Protein AF-A0ABD5DT42-F1 (afdb_monomer)

Mean predicted aligned error: 5.59 Å

InterPro domains:
  IPR009492 TniQ [PF06527] (7-89)

Organism: Acinetobacter baumannii (NCBI:txid470)

Solvent-accessible surface area (backbone atoms only — not comparable to full-atom values): 9207 Å² total; per-residue (Å²): 107,68,73,55,54,78,75,43,97,63,53,72,67,61,54,48,63,73,36,66,65,59,57,44,50,76,76,42,69,91,66,59,89,90,52,90,50,86,64,44,44,61,68,41,72,54,89,98,40,54,72,42,48,46,51,44,45,45,67,58,53,65,42,80,93,48,83,60,73,81,62,66,65,49,33,30,62,56,50,53,50,34,86,88,76,72,27,22,46,43,40,47,40,89,87,80,63,48,45,56,54,64,91,58,21,71,93,86,70,80,34,77,39,41,40,84,84,81,61,52,56,47,68,72,57,68,70,31,69,63,62,58,64,69,55,50,54,48,28,55,52,53,52,51,55,56,55,56,71,76,102

Sequence (151 aa):
FDALLSHSMESKQKIQQSMLSSVVSQIQPNYDSNQNIPWVLSLGTRNRSNTSGRQVCVECLKSHENPPYLRLMWRIGWHCSCVEHQLSLIDHCPECGVTIQPFKADMEHGCLAICTTCGFDLRRCEESKNINLNALNFQNKAEQVLKQKIG

Foldseek 3Di:
DVVCVVPDPDDPVVVVCQDLCVQLCLVDPPDDPVDDRPQFKDFCDDPLATQTQFWDDLVLQVDPVDNRDGHSCSRGNLCQADPVPRWGIDQADPPPRGGQDQVLCPDPNVGSQARNPPRDGVNPDPNRRDDDVVSVVVSVVVVVVSVVSVD

Secondary structure (DSSP, 8-state):
-HHHHHT-SS-HHHHHHTSTHHHHHHHSTT--TTSPPTTB----EETTEESSS--B-TTGGG-SSS-----GGGGBTT--B-TTT--B-B-B-TTT-PBP-GGG-TTTT--TTB-TTT--BGGG-SGGG---HHHHHHHHHHHHHHHHTT-

pLDDT: mean 87.29, std 10.11, range [42.25, 96.88]

Structure (mmCIF, N/CA/C/O backbone):
data_AF-A0ABD5DT42-F1
#
_entry.id   AF-A0ABD5DT42-F1
#
loop_
_atom_site.group_PDB
_atom_site.id
_atom_site.type_symbol
_atom_site.label_atom_id
_atom_site.label_alt_id
_atom_site.label_comp_id
_atom_site.label_asym_id
_atom_site.label_entity_id
_atom_site.label_seq_id
_atom_site.pdbx_PDB_ins_code
_atom_site.Cartn_x
_atom_site.Cartn_y
_atom_site.Cartn_z
_atom_site.occupancy
_atom_site.B_iso_or_equiv
_atom_site.auth_seq_id
_atom_site.auth_comp_id
_atom_site.auth_asym_id
_atom_site.auth_atom_id
_atom_site.pdbx_PDB_model_num
ATOM 1 N N . PHE A 1 1 ? 7.507 8.280 18.407 1.00 67.12 1 PHE A N 1
ATOM 2 C CA . PHE A 1 1 ? 6.333 9.170 18.313 1.00 67.12 1 PHE A CA 1
ATOM 3 C C . PHE A 1 1 ? 6.707 10.576 18.763 1.00 67.12 1 PHE A C 1
ATOM 5 O O . PHE A 1 1 ? 6.520 11.500 17.986 1.00 67.12 1 PHE A O 1
ATOM 12 N N . ASP A 1 2 ? 7.353 10.730 19.920 1.00 72.88 2 ASP A N 1
ATOM 13 C CA . ASP A 1 2 ? 7.765 12.047 20.438 1.00 72.88 2 ASP A CA 1
ATOM 14 C C . ASP A 1 2 ? 8.729 12.801 19.513 1.00 72.88 2 ASP A C 1
ATOM 16 O O . ASP A 1 2 ? 8.527 13.983 19.265 1.00 72.88 2 ASP A O 1
ATOM 20 N N . ALA A 1 3 ? 9.683 12.101 18.889 1.00 78.62 3 ALA A N 1
ATOM 21 C CA . ALA A 1 3 ? 10.563 12.695 17.876 1.00 78.62 3 ALA A CA 1
ATOM 22 C C . ALA A 1 3 ? 9.817 13.178 16.613 1.00 78.62 3 ALA A C 1
ATOM 24 O O . ALA A 1 3 ? 10.228 14.133 15.970 1.00 78.62 3 ALA A O 1
ATOM 25 N N . LEU A 1 4 ? 8.707 12.531 16.235 1.00 77.88 4 LEU A N 1
ATOM 26 C CA . LEU A 1 4 ? 7.895 12.990 15.102 1.00 77.88 4 LEU A CA 1
ATOM 27 C C . LEU A 1 4 ? 7.112 14.251 15.489 1.00 77.88 4 LEU A C 1
ATOM 29 O O . LEU A 1 4 ? 7.023 15.183 14.699 1.00 77.88 4 LEU A O 1
ATOM 33 N N . LEU A 1 5 ? 6.577 14.288 16.714 1.00 81.62 5 LEU A N 1
ATOM 34 C CA . LEU A 1 5 ? 5.862 15.447 17.249 1.00 81.62 5 LEU A CA 1
ATOM 35 C C . LEU A 1 5 ? 6.770 16.666 17.422 1.00 81.62 5 LEU A C 1
ATOM 37 O O . LEU A 1 5 ? 6.343 17.774 17.129 1.00 81.62 5 LEU A O 1
ATOM 41 N N . SER A 1 6 ? 8.016 16.475 17.863 1.00 83.12 6 SER A N 1
ATOM 42 C CA . SER A 1 6 ? 8.965 17.576 18.073 1.00 83.12 6 SER A CA 1
ATOM 43 C C . SER A 1 6 ? 9.424 18.248 16.778 1.00 83.12 6 SER A C 1
ATOM 45 O O . SER A 1 6 ? 9.954 19.354 16.822 1.00 83.12 6 SER A O 1
ATOM 47 N N . HIS A 1 7 ? 9.239 17.586 15.633 1.00 84.38 7 HIS A N 1
ATOM 48 C CA . HIS A 1 7 ? 9.689 18.056 14.322 1.00 84.38 7 HIS A CA 1
ATOM 49 C C . HIS A 1 7 ? 8.545 18.222 13.309 1.00 84.38 7 HIS A C 1
ATOM 51 O O . HIS A 1 7 ? 8.802 18.434 12.125 1.00 84.38 7 HIS A O 1
ATOM 57 N N . SER A 1 8 ? 7.287 18.140 13.750 1.00 83.62 8 SER A N 1
ATOM 58 C CA . SER A 1 8 ? 6.110 18.343 12.904 1.00 83.62 8 SER A CA 1
ATOM 59 C C . SER A 1 8 ? 5.366 19.616 13.300 1.00 83.62 8 SER A C 1
ATOM 61 O O . SER A 1 8 ? 5.243 19.930 14.478 1.00 83.62 8 SER A O 1
ATOM 63 N N . MET A 1 9 ? 4.827 20.332 12.310 1.00 88.88 9 MET A N 1
ATOM 64 C CA . MET A 1 9 ? 3.895 21.446 12.539 1.00 88.88 9 MET A CA 1
ATOM 65 C C . MET A 1 9 ? 2.450 20.967 12.774 1.00 88.88 9 MET A C 1
ATOM 67 O O . MET A 1 9 ? 1.553 21.784 12.968 1.00 88.88 9 MET A O 1
ATOM 71 N N . GLU A 1 10 ? 2.202 19.656 12.714 1.00 88.19 10 GLU A N 1
ATOM 72 C CA . GLU A 1 10 ? 0.870 19.073 12.854 1.00 88.19 10 GLU A CA 1
ATOM 73 C C . GLU A 1 10 ? 0.532 18.741 14.309 1.00 88.19 10 GLU A C 1
ATOM 75 O O . GLU A 1 10 ? 1.394 18.419 15.128 1.00 88.19 10 GLU A O 1
ATOM 80 N N . SER A 1 11 ? -0.762 18.768 14.638 1.00 89.25 11 SER A N 1
ATOM 81 C CA . SER A 1 11 ? -1.211 18.403 15.980 1.00 89.25 11 SER A CA 1
ATOM 82 C C . SER A 1 11 ? -1.015 16.909 16.247 1.00 89.25 11 SER A C 1
ATOM 84 O O . SER A 1 11 ? -1.134 16.063 15.354 1.00 89.25 11 SER A O 1
ATOM 86 N N . LYS A 1 12 ? -0.804 16.560 17.522 1.00 89.31 12 LYS A N 1
ATOM 87 C CA . LYS A 1 12 ? -0.730 15.164 17.977 1.00 89.31 12 LYS A CA 1
ATOM 88 C C . LYS A 1 12 ? -1.914 14.331 17.481 1.00 89.31 12 LYS A C 1
ATOM 90 O O . LYS A 1 12 ? -1.720 13.215 17.008 1.00 89.31 12 LYS A O 1
ATOM 95 N N . GLN A 1 13 ? -3.119 14.894 17.549 1.00 89.12 13 GLN A N 1
ATOM 96 C CA . GLN A 1 13 ? -4.345 14.235 17.108 1.00 89.12 13 GLN A CA 1
ATOM 97 C C . GLN A 1 13 ? -4.334 13.955 15.601 1.00 89.12 13 GLN A C 1
ATOM 99 O O . GLN A 1 13 ? -4.647 12.841 15.189 1.00 89.12 13 GLN A O 1
ATOM 104 N N . LYS A 1 14 ? -3.927 14.930 14.779 1.00 88.69 14 LYS A N 1
ATOM 105 C CA . LYS A 1 14 ? -3.894 14.776 13.319 1.00 88.69 14 LYS A CA 1
ATOM 106 C C . LYS A 1 14 ? -2.842 13.760 12.873 1.00 88.69 14 LYS A C 1
ATOM 108 O O . LYS A 1 14 ? -3.105 12.955 11.983 1.00 88.69 14 LYS A O 1
ATOM 113 N N . ILE A 1 15 ? -1.694 13.721 13.549 1.00 88.12 15 ILE A N 1
ATOM 114 C CA . ILE A 1 15 ? -0.677 12.683 13.336 1.00 88.12 15 ILE A CA 1
ATOM 115 C C . ILE A 1 15 ? -1.221 11.307 13.724 1.00 88.12 15 ILE A C 1
ATOM 117 O O . ILE A 1 15 ? -1.079 10.359 12.967 1.00 88.12 15 ILE A O 1
ATOM 121 N N . GLN A 1 16 ? -1.880 11.173 14.876 1.00 88.25 16 GLN A N 1
ATOM 122 C CA . GLN A 1 16 ? -2.463 9.889 15.280 1.00 88.25 16 GLN A CA 1
ATOM 123 C C . GLN A 1 16 ? -3.521 9.403 14.286 1.00 88.25 16 GLN A C 1
ATOM 125 O O . GLN A 1 16 ? -3.552 8.218 13.970 1.00 88.25 16 GLN A O 1
ATOM 130 N N . GLN A 1 17 ? -4.343 10.307 13.752 1.00 88.44 17 GLN A N 1
ATOM 131 C CA . GLN A 1 17 ? -5.344 9.987 12.733 1.00 88.44 17 GLN A CA 1
ATOM 132 C C . GLN A 1 17 ? -4.716 9.500 11.419 1.00 88.44 17 GLN A C 1
ATOM 134 O O . GLN A 1 17 ? -5.311 8.655 10.752 1.00 88.44 17 GLN A O 1
ATOM 139 N N . SER A 1 18 ? -3.506 9.958 11.079 1.00 87.38 18 SER A N 1
ATOM 140 C CA . SER A 1 18 ? -2.764 9.507 9.896 1.00 87.38 18 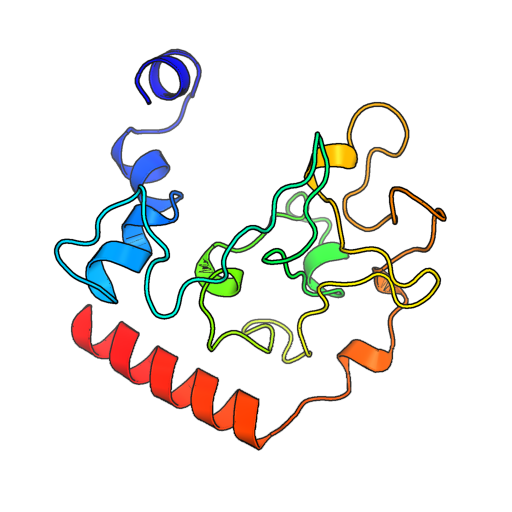SER A CA 1
ATOM 141 C C . SER A 1 18 ? -1.928 8.236 10.118 1.00 87.38 18 SER A C 1
ATOM 143 O O . SER A 1 18 ? -1.254 7.777 9.194 1.00 87.38 18 SER A O 1
ATOM 145 N N . MET A 1 19 ? -1.976 7.627 11.306 1.00 89.25 19 MET A N 1
ATOM 146 C CA . MET A 1 19 ? -1.317 6.350 11.587 1.00 89.25 19 MET A CA 1
ATOM 147 C C . MET A 1 19 ? -2.251 5.171 11.328 1.00 89.25 19 MET A C 1
ATOM 149 O O . MET A 1 19 ? -3.447 5.239 11.574 1.00 89.25 19 MET A O 1
ATOM 153 N N . LEU A 1 20 ? -1.688 4.027 10.933 1.00 89.31 20 LEU A N 1
ATOM 154 C CA . LEU A 1 20 ? -2.458 2.796 10.726 1.00 89.31 20 LEU A CA 1
ATOM 155 C C . LEU A 1 20 ? -3.233 2.353 11.985 1.00 89.31 20 LEU A C 1
ATOM 157 O O . LEU A 1 20 ? -4.326 1.802 11.877 1.00 89.31 20 LEU A O 1
ATOM 161 N N . SER A 1 21 ? -2.705 2.640 13.178 1.00 88.75 21 SER A N 1
ATOM 162 C CA . SER A 1 21 ? -3.355 2.334 14.458 1.00 88.75 21 SER A CA 1
ATOM 163 C C . SER A 1 21 ? -4.736 2.987 14.624 1.00 88.75 21 SER A C 1
ATOM 165 O O . SER A 1 21 ? -5.582 2.423 15.323 1.00 88.75 21 SER A O 1
ATOM 167 N N . SER A 1 22 ? -4.996 4.127 13.966 1.00 89.38 22 SER A N 1
ATOM 168 C CA . SER A 1 22 ? -6.295 4.817 14.029 1.00 89.38 22 SER A CA 1
ATOM 169 C C . SER A 1 22 ? -7.433 3.994 13.424 1.00 89.38 22 SER A C 1
ATOM 171 O O . SER A 1 22 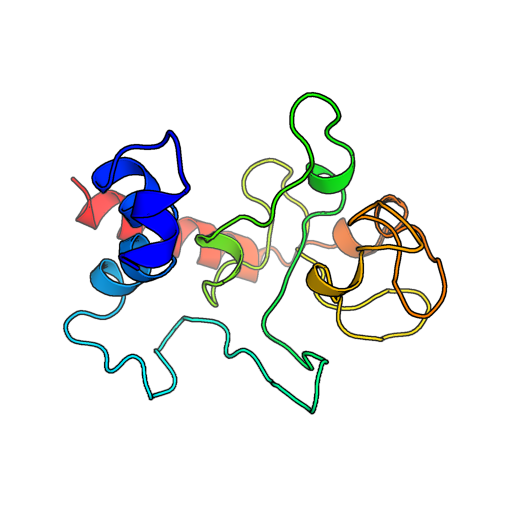? -8.564 4.057 13.903 1.00 89.38 22 SER A O 1
ATOM 173 N N . VAL A 1 23 ? -7.123 3.186 12.409 1.00 89.50 23 VAL A N 1
ATOM 174 C CA . VAL A 1 23 ? -8.082 2.311 11.725 1.00 89.50 23 VAL A CA 1
ATOM 175 C C . VAL A 1 23 ? -8.076 0.919 12.349 1.00 89.50 23 VAL A C 1
ATOM 177 O O . VAL A 1 23 ? -9.127 0.344 12.614 1.00 89.50 23 VAL A O 1
ATOM 180 N N . VAL A 1 24 ? -6.891 0.370 12.629 1.00 91.50 24 VAL A N 1
ATOM 181 C CA . VAL A 1 24 ? -6.750 -1.022 13.083 1.00 91.50 24 VAL A CA 1
ATOM 182 C C . VAL A 1 24 ? -7.456 -1.288 14.407 1.00 91.50 24 VAL A C 1
ATOM 184 O O . VAL A 1 24 ? -8.079 -2.335 14.555 1.00 91.50 24 VAL A O 1
ATOM 187 N N . SER A 1 25 ? -7.414 -0.339 15.342 1.00 88.88 25 SER A N 1
ATOM 188 C CA . SER A 1 25 ? -8.101 -0.460 16.637 1.00 88.88 25 SER A CA 1
ATOM 189 C C . SER A 1 25 ? -9.616 -0.680 16.515 1.00 88.88 25 SER A C 1
ATOM 191 O O . SER A 1 25 ? -10.216 -1.275 17.406 1.00 88.88 25 SER A O 1
ATOM 193 N N . GLN A 1 26 ? -10.227 -0.258 15.404 1.00 87.06 26 GLN A N 1
ATOM 194 C CA . GLN A 1 26 ? -11.655 -0.442 15.123 1.00 87.06 26 GLN A CA 1
ATOM 195 C C . GLN A 1 26 ? -11.963 -1.819 14.518 1.00 87.06 26 GLN A C 1
ATOM 197 O O . GLN A 1 26 ? -13.064 -2.348 14.674 1.00 87.06 26 GLN A O 1
ATOM 202 N N . ILE A 1 27 ? -10.987 -2.397 13.813 1.00 89.19 27 ILE A N 1
ATOM 203 C CA . ILE A 1 27 ? -11.102 -3.697 13.145 1.00 89.19 27 ILE A CA 1
ATOM 204 C C . ILE A 1 27 ? -10.794 -4.821 14.131 1.00 89.19 27 ILE A C 1
ATOM 206 O O . ILE A 1 27 ? -11.559 -5.778 14.232 1.00 89.19 27 ILE A O 1
ATOM 210 N N . GLN A 1 28 ? -9.685 -4.685 14.858 1.00 89.75 28 GLN A N 1
ATOM 211 C CA . GLN A 1 28 ? -9.232 -5.631 15.865 1.00 89.75 28 GLN A CA 1
ATOM 212 C C . GLN A 1 28 ? -8.907 -4.880 17.161 1.00 89.75 28 GLN A C 1
ATOM 214 O O . GLN A 1 28 ? -7.793 -4.371 17.324 1.00 89.75 28 GLN A O 1
ATOM 219 N N . PRO A 1 29 ? -9.865 -4.805 18.099 1.00 87.31 29 PRO A N 1
ATOM 220 C CA . PRO A 1 29 ? -9.607 -4.270 19.428 1.00 87.31 29 PRO A CA 1
ATOM 221 C C . PRO A 1 29 ? -8.504 -5.067 20.139 1.00 87.31 29 PRO A C 1
ATOM 223 O O . PRO A 1 29 ? -8.411 -6.283 19.980 1.00 87.31 29 PRO A O 1
ATOM 226 N N . ASN A 1 30 ? -7.688 -4.389 20.951 1.00 89.06 30 ASN A N 1
ATOM 227 C CA . ASN A 1 30 ? -6.622 -5.000 21.763 1.00 89.06 30 ASN A CA 1
ATOM 228 C C . ASN A 1 30 ? -5.591 -5.825 20.962 1.00 89.06 30 ASN A C 1
ATOM 230 O O . ASN A 1 30 ? -5.076 -6.827 21.457 1.00 89.06 30 ASN A O 1
ATOM 234 N N . TYR A 1 31 ? -5.291 -5.422 19.723 1.00 90.19 31 TYR A N 1
ATOM 235 C CA . TYR A 1 31 ? -4.264 -6.081 18.916 1.00 90.19 31 TYR A CA 1
ATOM 236 C C . TYR A 1 31 ? -2.853 -5.886 19.502 1.00 90.19 31 TYR A C 1
ATOM 238 O O . TYR A 1 31 ? -2.516 -4.814 20.007 1.00 90.19 31 TYR A O 1
ATOM 246 N N . ASP A 1 32 ? -2.004 -6.906 19.368 1.00 90.25 32 ASP A N 1
ATOM 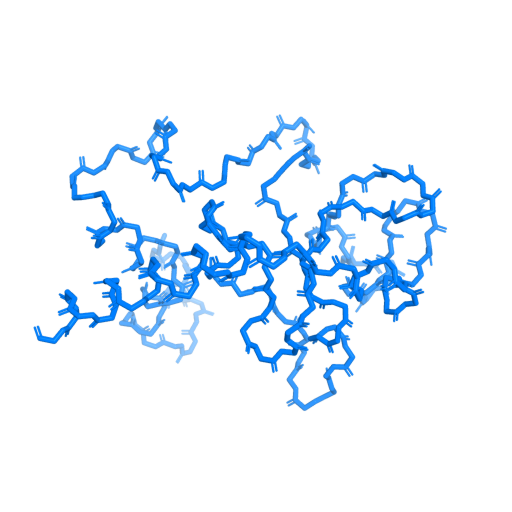247 C CA . ASP A 1 32 ? -0.566 -6.798 19.628 1.00 90.25 32 ASP A CA 1
ATOM 248 C C . ASP A 1 32 ? 0.137 -6.290 18.362 1.00 90.25 32 ASP A C 1
ATOM 250 O O . ASP A 1 32 ? 0.114 -6.941 17.316 1.00 90.25 32 ASP A O 1
ATOM 254 N N . SER A 1 33 ? 0.772 -5.119 18.443 1.00 86.00 33 SER A N 1
ATOM 255 C CA . SER A 1 33 ? 1.498 -4.522 17.316 1.00 86.00 33 SER A CA 1
ATOM 256 C C . SER A 1 33 ? 2.727 -5.321 16.875 1.00 86.00 33 SER A C 1
ATOM 258 O O . SER A 1 33 ? 3.265 -5.044 15.805 1.00 86.00 33 SER A O 1
ATOM 260 N N . ASN A 1 34 ? 3.182 -6.282 17.684 1.00 87.00 34 ASN A N 1
ATOM 261 C CA . ASN A 1 34 ? 4.308 -7.160 17.367 1.00 87.00 34 ASN A CA 1
ATOM 262 C C . ASN A 1 34 ? 3.885 -8.441 16.630 1.00 87.00 34 ASN A C 1
ATOM 264 O O . ASN A 1 34 ? 4.743 -9.236 16.250 1.00 87.00 34 ASN A O 1
ATOM 268 N N . GLN A 1 35 ? 2.582 -8.654 16.423 1.00 89.75 35 GLN A N 1
ATOM 269 C CA . GLN A 1 35 ? 2.040 -9.825 15.738 1.00 89.75 35 GLN A CA 1
ATOM 270 C C . GLN A 1 35 ? 1.388 -9.447 14.407 1.00 89.75 35 GLN A C 1
ATOM 272 O O . GLN A 1 35 ? 1.140 -8.278 14.109 1.00 89.75 35 GLN A O 1
ATOM 277 N N . ASN A 1 36 ? 1.089 -10.458 13.588 1.00 89.94 36 ASN A N 1
ATOM 278 C CA . ASN A 1 36 ? 0.252 -10.253 12.413 1.00 89.94 36 ASN A CA 1
ATOM 279 C C . ASN A 1 36 ? -1.159 -9.876 12.861 1.00 89.94 36 ASN A C 1
ATOM 281 O O . ASN A 1 36 ? -1.819 -10.627 13.578 1.00 89.94 36 ASN A O 1
ATOM 285 N N . ILE A 1 37 ? -1.620 -8.715 12.410 1.00 92.38 37 ILE A N 1
ATOM 286 C CA . ILE A 1 37 ? -2.930 -8.199 12.778 1.00 92.38 37 ILE A CA 1
ATOM 287 C C . ILE A 1 37 ? -3.943 -8.694 11.740 1.00 92.38 37 ILE A C 1
ATOM 289 O O . ILE A 1 37 ? -3.741 -8.448 10.546 1.00 92.38 37 ILE A O 1
ATOM 293 N N . PRO A 1 38 ? -5.024 -9.386 12.148 1.00 90.75 38 PRO A N 1
ATOM 294 C CA . PRO A 1 38 ? -6.053 -9.837 11.221 1.00 90.75 38 PRO A CA 1
ATOM 295 C C . PRO A 1 38 ? -6.568 -8.694 10.350 1.00 90.75 38 PRO A C 1
ATOM 297 O O . PRO A 1 38 ? -6.753 -7.575 10.827 1.00 90.75 38 PRO A O 1
ATOM 300 N N . TRP A 1 39 ? -6.803 -8.991 9.072 1.00 92.38 39 TRP A N 1
ATOM 301 C CA . TRP A 1 39 ? -7.271 -8.029 8.070 1.00 92.38 39 TRP A CA 1
ATOM 302 C C . TRP A 1 39 ? -6.335 -6.853 7.789 1.00 92.38 39 TRP A C 1
ATOM 304 O O . TRP A 1 39 ? -6.728 -5.925 7.091 1.00 92.38 39 TRP A O 1
ATOM 314 N N . VAL A 1 40 ? -5.092 -6.888 8.257 1.00 93.88 40 VAL A N 1
ATOM 315 C CA . VAL A 1 40 ? -4.059 -5.929 7.868 1.00 93.88 40 VAL A CA 1
ATOM 316 C C . VAL A 1 40 ? -3.038 -6.655 7.009 1.00 93.88 40 VAL A C 1
ATOM 318 O O . VAL A 1 40 ? -2.520 -7.701 7.389 1.00 93.88 40 VAL A O 1
ATOM 321 N N . LEU A 1 41 ? -2.722 -6.095 5.845 1.00 93.75 41 LEU A N 1
ATOM 322 C CA . LEU A 1 41 ? -1.694 -6.633 4.968 1.00 93.75 41 LEU A CA 1
ATOM 323 C C . LEU A 1 41 ? -0.338 -6.604 5.681 1.00 93.75 41 LEU A C 1
ATOM 325 O O . LEU A 1 41 ? 0.198 -5.527 5.992 1.00 93.75 41 LEU A O 1
ATOM 329 N N . SER A 1 42 ? 0.224 -7.791 5.912 1.00 90.81 42 SER A N 1
ATOM 330 C CA . SER A 1 42 ? 1.558 -7.957 6.478 1.00 90.81 42 SER A CA 1
ATOM 331 C C . SER A 1 42 ? 2.613 -7.363 5.549 1.00 90.81 42 SER A C 1
ATOM 333 O O . SER A 1 42 ? 2.633 -7.617 4.340 1.00 90.81 42 SER A O 1
ATOM 335 N N . LEU A 1 43 ? 3.524 -6.586 6.133 1.00 88.81 43 LEU A N 1
ATOM 336 C CA . LEU A 1 43 ? 4.699 -6.079 5.434 1.00 88.81 43 LEU A CA 1
ATOM 337 C C . LEU A 1 43 ? 5.789 -7.146 5.466 1.00 88.81 43 LEU A C 1
ATOM 339 O O . LEU A 1 43 ? 6.574 -7.217 6.413 1.00 88.81 43 LEU A O 1
ATOM 343 N N . GLY A 1 44 ? 5.858 -7.965 4.420 1.00 89.00 44 GLY A N 1
ATOM 344 C CA . GLY A 1 44 ? 7.007 -8.836 4.221 1.00 89.00 44 GLY A CA 1
ATOM 345 C C . GLY A 1 44 ? 8.254 -7.971 4.068 1.00 89.00 44 GLY A C 1
ATOM 346 O O . GLY A 1 44 ? 8.288 -7.077 3.222 1.00 89.00 44 GLY A O 1
ATOM 347 N N . THR A 1 45 ? 9.250 -8.170 4.928 1.00 88.12 45 THR A N 1
ATOM 348 C CA . THR A 1 45 ? 10.466 -7.350 4.961 1.00 88.12 45 THR A CA 1
ATOM 349 C C . THR A 1 45 ? 11.677 -8.242 4.749 1.00 88.12 45 THR A C 1
ATOM 351 O O . THR A 1 45 ? 11.871 -9.222 5.463 1.00 88.12 45 THR A O 1
ATOM 354 N N . ARG A 1 46 ? 12.499 -7.900 3.756 1.00 88.06 46 ARG A N 1
ATOM 355 C CA . ARG A 1 46 ? 13.768 -8.566 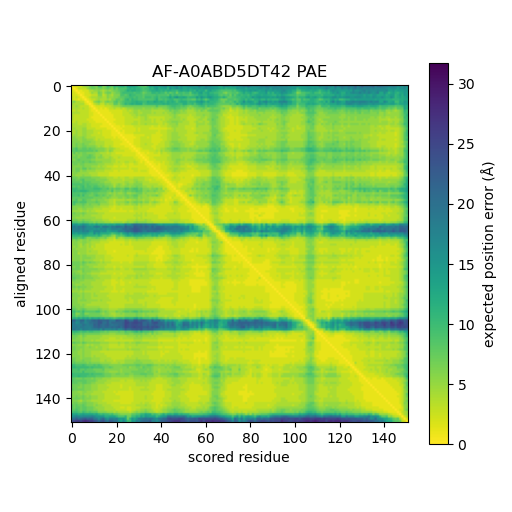3.459 1.00 88.06 46 ARG A CA 1
ATOM 356 C C . ARG A 1 46 ? 14.827 -7.499 3.219 1.00 88.06 46 ARG A C 1
ATOM 358 O O . ARG A 1 46 ? 14.775 -6.791 2.215 1.00 88.06 46 ARG A O 1
ATOM 365 N N . ASN A 1 47 ? 15.804 -7.395 4.119 1.00 88.38 47 ASN A N 1
ATOM 366 C CA . ASN A 1 47 ? 16.792 -6.310 4.118 1.00 88.38 47 ASN A CA 1
ATOM 367 C C . ASN A 1 47 ? 16.095 -4.935 4.059 1.00 88.38 47 ASN A C 1
ATOM 369 O O . ASN A 1 47 ? 15.180 -4.670 4.831 1.00 88.38 47 ASN A O 1
ATOM 373 N N . ARG A 1 48 ? 16.491 -4.072 3.116 1.00 84.75 48 ARG A N 1
ATOM 374 C CA . ARG A 1 48 ? 15.871 -2.763 2.856 1.00 84.75 48 ARG A CA 1
ATOM 375 C C . ARG A 1 48 ? 14.734 -2.831 1.826 1.00 84.75 48 ARG A C 1
ATOM 377 O O . ARG A 1 48 ? 14.478 -1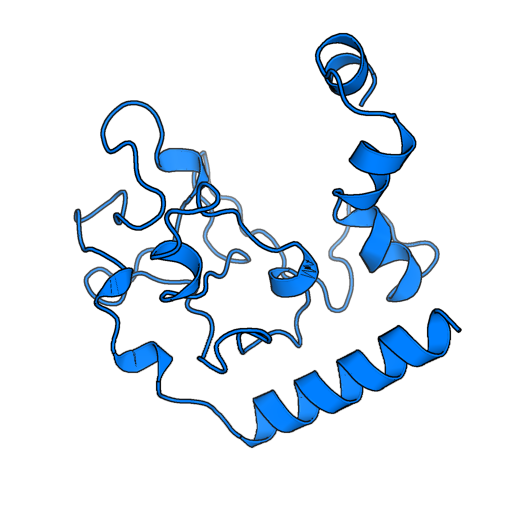.847 1.149 1.00 84.75 48 ARG A O 1
ATOM 384 N N . SER A 1 49 ? 14.109 -3.988 1.624 1.00 86.56 49 SER A N 1
ATOM 385 C CA . SER A 1 49 ? 13.053 -4.203 0.626 1.00 86.56 49 SER A CA 1
ATOM 386 C C . SER A 1 49 ? 11.798 -4.763 1.286 1.00 86.56 49 SER A C 1
ATOM 388 O O . SER A 1 49 ? 11.886 -5.522 2.252 1.00 86.56 49 SER A O 1
ATOM 390 N N . ASN A 1 50 ? 10.633 -4.445 0.720 1.00 88.69 50 ASN A N 1
ATOM 391 C CA . ASN A 1 50 ? 9.399 -5.152 1.040 1.00 88.69 50 ASN A CA 1
ATOM 392 C C . ASN A 1 50 ? 9.080 -6.177 -0.050 1.00 88.69 50 ASN A C 1
ATOM 394 O O . ASN A 1 50 ? 9.330 -5.916 -1.226 1.00 88.69 50 ASN A O 1
ATOM 398 N N . THR A 1 51 ? 8.547 -7.324 0.367 1.00 89.94 51 THR A N 1
ATOM 399 C CA . THR A 1 51 ? 8.089 -8.416 -0.510 1.00 89.94 51 THR A CA 1
ATOM 400 C C . THR A 1 51 ? 6.567 -8.469 -0.631 1.00 89.94 51 THR A C 1
ATOM 402 O O . THR A 1 51 ? 6.051 -9.246 -1.421 1.00 89.94 51 THR A O 1
ATOM 405 N N . SER A 1 52 ? 5.840 -7.704 0.189 1.00 89.56 52 SER A N 1
ATOM 406 C CA . SER A 1 52 ? 4.377 -7.637 0.177 1.00 89.56 52 SER A CA 1
ATOM 407 C C . SER A 1 52 ? 3.870 -6.438 0.982 1.00 89.56 52 SER A C 1
ATOM 409 O O . SER A 1 52 ? 4.628 -5.756 1.680 1.00 89.56 52 SER A O 1
ATOM 411 N N . GLY A 1 53 ? 2.554 -6.229 0.935 1.00 87.00 53 GLY A N 1
ATOM 412 C CA . GLY A 1 53 ? 1.830 -5.397 1.898 1.00 87.00 53 GLY A CA 1
ATOM 413 C C . GLY A 1 53 ? 1.809 -3.905 1.588 1.00 87.00 53 GLY A C 1
ATOM 414 O O . GLY A 1 53 ? 1.418 -3.106 2.441 1.00 87.00 53 GLY A O 1
ATOM 415 N N . ARG A 1 54 ? 2.212 -3.521 0.374 1.00 90.12 54 ARG A N 1
ATOM 416 C CA . ARG A 1 54 ? 2.054 -2.167 -0.156 1.00 90.12 54 ARG A CA 1
ATOM 417 C C . ARG A 1 54 ? 1.337 -2.240 -1.489 1.00 90.12 54 ARG A C 1
ATOM 419 O O . ARG A 1 54 ? 1.732 -3.006 -2.354 1.00 90.12 54 ARG A O 1
ATOM 426 N N . GLN A 1 55 ? 0.313 -1.417 -1.619 1.00 93.69 55 GLN A N 1
ATOM 427 C CA . GLN A 1 55 ? -0.542 -1.328 -2.789 1.00 93.69 55 GLN A CA 1
ATOM 428 C C . GLN A 1 55 ? -0.669 0.133 -3.206 1.00 93.69 55 GLN A C 1
ATOM 430 O O . GLN A 1 55 ? -0.546 1.026 -2.363 1.00 93.69 55 GLN A O 1
ATOM 435 N N . VAL A 1 56 ? -0.904 0.375 -4.494 1.00 93.81 56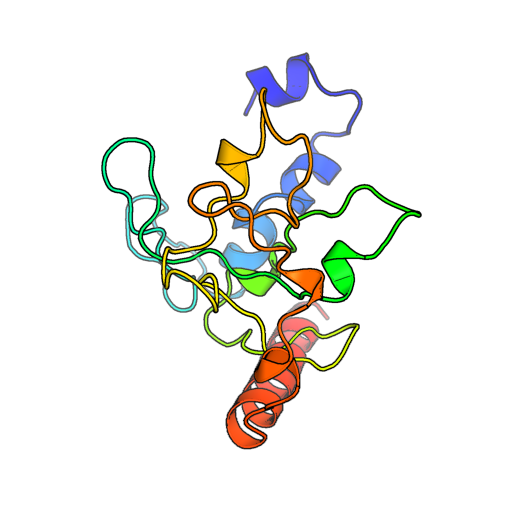 VAL A N 1
ATOM 436 C CA . VAL A 1 56 ? -1.124 1.709 -5.058 1.00 93.81 56 VAL A CA 1
ATOM 437 C C . VAL A 1 56 ? -2.261 1.704 -6.071 1.00 93.81 56 VAL A C 1
ATOM 439 O O . VAL A 1 56 ? -2.517 0.707 -6.744 1.00 93.81 56 VAL A O 1
ATOM 442 N N . CYS A 1 57 ? -2.916 2.853 -6.210 1.00 94.06 57 CYS A N 1
ATOM 443 C CA . CYS A 1 57 ? -3.775 3.148 -7.349 1.00 94.06 57 CYS A CA 1
ATOM 444 C C . CYS A 1 57 ? -2.995 3.963 -8.379 1.00 94.06 57 CYS A C 1
ATOM 446 O O . CYS A 1 57 ? -2.452 5.018 -8.047 1.00 94.06 57 CYS A O 1
ATOM 448 N N . VAL A 1 58 ? -2.986 3.504 -9.627 1.00 93.56 58 VAL A N 1
ATOM 449 C CA . VAL A 1 58 ? -2.225 4.130 -10.717 1.00 93.56 58 VAL A CA 1
ATOM 450 C C . VAL A 1 58 ? -2.761 5.508 -11.108 1.00 93.56 58 VAL A C 1
ATOM 452 O O . VAL A 1 58 ? -1.983 6.368 -11.507 1.00 93.56 58 VAL A O 1
ATOM 455 N N . GLU A 1 59 ? -4.058 5.761 -10.913 1.00 92.75 59 GLU A N 1
ATOM 456 C CA . GLU A 1 59 ? -4.662 7.083 -11.128 1.00 92.75 59 GLU A CA 1
ATOM 457 C C . GLU A 1 59 ? -4.373 8.039 -9.968 1.00 92.75 59 GLU A C 1
ATOM 459 O O . GLU A 1 59 ? -4.030 9.194 -10.204 1.00 92.75 59 GLU A O 1
ATOM 464 N N . CYS A 1 60 ? -4.378 7.562 -8.713 1.00 90.94 60 CYS A N 1
ATOM 465 C CA . CYS A 1 60 ? -3.952 8.396 -7.579 1.00 90.94 60 CYS A CA 1
ATOM 466 C C . CYS A 1 60 ? -2.506 8.890 -7.751 1.00 90.94 60 CYS A C 1
ATOM 468 O O . CYS A 1 60 ? -2.171 9.968 -7.269 1.00 90.94 60 CYS A O 1
ATOM 470 N N . LEU A 1 61 ? -1.654 8.120 -8.440 1.00 89.62 61 LEU A N 1
ATOM 471 C CA . LEU A 1 61 ? -0.276 8.503 -8.757 1.00 89.62 61 LEU A CA 1
ATOM 472 C C . LEU A 1 61 ? -0.167 9.594 -9.841 1.00 89.62 61 LEU A C 1
ATOM 474 O O . LEU A 1 61 ? 0.907 10.175 -9.991 1.00 89.62 61 LEU A O 1
ATOM 478 N N . LYS A 1 62 ? -1.239 9.888 -10.592 1.00 87.62 62 LYS A N 1
ATOM 479 C CA . LYS A 1 62 ? -1.284 10.983 -11.581 1.00 87.62 62 LYS A CA 1
ATOM 480 C C . LYS A 1 62 ? -1.626 12.338 -10.964 1.00 87.62 62 LYS A C 1
ATOM 482 O O . LYS A 1 62 ? -1.377 13.358 -11.596 1.00 87.62 62 LYS A O 1
ATOM 487 N N . SER A 1 63 ? -2.210 12.357 -9.765 1.00 74.69 63 SER A N 1
ATOM 488 C CA . SER A 1 63 ? -2.653 13.592 -9.113 1.00 74.69 63 SER A CA 1
ATOM 489 C C . SER A 1 63 ? -1.492 14.573 -8.921 1.00 74.69 63 SER A C 1
ATOM 491 O O . SER A 1 63 ? -0.512 14.260 -8.248 1.00 74.69 63 SER A O 1
ATOM 493 N N . HIS A 1 64 ? -1.637 15.776 -9.482 1.00 57.88 64 HIS A N 1
ATOM 494 C CA . HIS A 1 64 ? -0.679 16.879 -9.353 1.00 57.88 64 HIS A CA 1
ATOM 495 C C . HIS A 1 64 ? -1.007 17.833 -8.194 1.00 57.88 64 HIS A C 1
ATOM 497 O O . HIS A 1 64 ? -0.121 18.534 -7.716 1.00 57.88 64 HIS A O 1
ATOM 503 N N . GLU A 1 65 ? -2.260 17.858 -7.728 1.00 52.66 65 GLU A N 1
ATOM 504 C CA . GLU A 1 65 ? -2.744 18.830 -6.730 1.00 52.66 65 GLU A CA 1
ATOM 505 C C . GLU A 1 65 ? -2.329 18.488 -5.292 1.00 52.66 65 GLU A C 1
ATOM 507 O O . GLU A 1 65 ? -2.368 19.332 -4.405 1.00 52.66 65 GLU A O 1
ATOM 512 N N . ASN A 1 66 ? -1.874 17.257 -5.066 1.00 59.38 66 ASN A N 1
ATOM 513 C CA . ASN A 1 66 ? -1.206 16.812 -3.851 1.00 59.38 66 ASN A CA 1
ATOM 514 C C . ASN A 1 66 ? -0.135 15.810 -4.275 1.00 59.38 66 ASN A C 1
ATOM 516 O O . ASN A 1 66 ? -0.476 14.929 -5.074 1.00 59.38 66 ASN A O 1
ATOM 520 N N . PRO A 1 67 ? 1.115 15.887 -3.767 1.00 64.00 67 PRO A N 1
ATOM 521 C CA . PRO A 1 67 ? 2.091 14.844 -4.046 1.00 64.00 67 PRO A CA 1
ATOM 522 C C . PRO A 1 67 ? 1.439 13.497 -3.715 1.00 64.00 67 PRO A C 1
ATOM 524 O O . PRO A 1 67 ? 0.817 13.372 -2.650 1.00 64.00 67 PRO A O 1
ATOM 527 N N . PRO A 1 68 ? 1.484 12.519 -4.637 1.00 74.31 68 PRO A N 1
ATOM 528 C CA . PRO A 1 68 ? 0.778 11.271 -4.432 1.00 74.31 68 PRO A CA 1
ATOM 529 C C . PRO A 1 68 ? 1.225 10.658 -3.107 1.00 74.31 68 PRO A C 1
ATOM 531 O O . PRO A 1 68 ? 2.408 10.630 -2.788 1.00 74.31 68 PRO A O 1
ATOM 534 N N . TYR A 1 69 ? 0.276 10.191 -2.305 1.00 79.19 69 TYR A N 1
ATOM 535 C CA . TYR A 1 69 ? 0.571 9.553 -1.030 1.00 79.19 69 TYR A CA 1
ATOM 536 C C . TYR A 1 69 ? -0.179 8.235 -0.926 1.00 79.19 69 TYR A C 1
ATOM 538 O O . TYR A 1 69 ? -1.277 8.065 -1.463 1.00 79.19 69 TYR A O 1
ATOM 546 N N . LEU A 1 70 ? 0.425 7.287 -0.216 1.00 87.00 70 LEU A N 1
ATOM 547 C CA . LEU A 1 70 ? -0.187 5.989 0.029 1.00 87.00 70 LEU A CA 1
ATOM 548 C C . LEU A 1 70 ? -1.353 6.149 1.005 1.00 87.00 70 LEU A C 1
ATOM 550 O O . LEU A 1 70 ? -1.183 6.696 2.096 1.00 87.00 70 LEU A O 1
ATOM 554 N N . ARG A 1 71 ? -2.533 5.652 0.631 1.00 89.38 71 ARG A N 1
ATOM 555 C CA . ARG A 1 71 ? -3.706 5.670 1.513 1.00 89.38 71 ARG A CA 1
ATOM 556 C C . ARG A 1 71 ? -3.545 4.606 2.602 1.00 89.38 71 ARG A C 1
ATOM 558 O O . ARG A 1 71 ? -3.179 3.469 2.312 1.00 89.38 71 ARG A O 1
ATOM 565 N N . LEU A 1 72 ? -3.891 4.947 3.844 1.00 90.62 72 LEU A N 1
ATOM 566 C CA . LEU A 1 72 ? -3.886 3.994 4.964 1.00 90.62 72 LEU A CA 1
ATOM 567 C C . LEU A 1 72 ? -4.795 2.794 4.707 1.00 90.62 72 LEU A C 1
ATOM 569 O O . LEU A 1 72 ? -4.396 1.665 4.969 1.00 90.62 72 LEU A O 1
ATOM 573 N N . MET A 1 73 ? -5.987 3.036 4.155 1.00 92.12 73 MET A N 1
ATOM 574 C CA . MET A 1 73 ? -6.984 1.991 3.907 1.00 92.12 73 MET A CA 1
ATOM 575 C C . MET A 1 73 ? -6.495 0.910 2.937 1.00 92.12 73 MET A C 1
ATOM 577 O O . MET A 1 73 ? -6.904 -0.237 3.053 1.00 92.12 73 MET A O 1
ATOM 581 N N . TRP A 1 74 ? -5.537 1.216 2.055 1.00 93.69 74 TRP A N 1
ATOM 582 C CA . TRP A 1 74 ? -4.905 0.210 1.187 1.00 93.69 74 TRP A CA 1
ATOM 583 C C . TRP A 1 74 ? -4.067 -0.820 1.958 1.00 93.69 74 TRP A C 1
ATOM 585 O O . TRP A 1 74 ? -3.584 -1.784 1.382 1.00 93.69 74 TRP A O 1
ATOM 595 N N . ARG A 1 75 ? -3.854 -0.629 3.264 1.00 93.94 75 ARG A N 1
ATOM 596 C CA . ARG A 1 75 ? -3.231 -1.630 4.141 1.00 93.94 75 ARG A CA 1
ATOM 597 C C . ARG A 1 75 ? -4.226 -2.648 4.679 1.00 93.94 75 ARG A C 1
ATOM 599 O O . ARG A 1 75 ? -3.791 -3.585 5.341 1.00 93.94 75 ARG A O 1
ATOM 606 N N . ILE A 1 76 ? -5.519 -2.471 4.447 1.00 94.31 76 ILE A N 1
ATOM 607 C CA . ILE A 1 76 ? -6.552 -3.366 4.953 1.00 94.31 76 ILE A CA 1
ATOM 608 C C . ILE A 1 76 ? -6.831 -4.455 3.914 1.00 94.31 76 ILE A C 1
ATOM 610 O O . ILE A 1 76 ? -6.968 -4.177 2.730 1.00 94.31 76 ILE A O 1
ATOM 614 N N . GLY A 1 77 ? -6.914 -5.709 4.350 1.00 93.88 77 GLY A N 1
ATOM 615 C CA . GLY A 1 77 ? -6.888 -6.888 3.482 1.00 93.88 77 GLY A CA 1
ATOM 616 C C . GLY A 1 77 ? -8.058 -7.017 2.504 1.00 93.88 77 GLY A C 1
ATOM 617 O O . GLY A 1 77 ? -7.941 -7.752 1.531 1.00 93.88 77 GLY A O 1
ATOM 618 N N . TRP A 1 78 ? -9.169 -6.310 2.732 1.00 93.69 78 TRP A N 1
ATOM 619 C CA . TRP A 1 78 ? -10.298 -6.265 1.794 1.00 93.69 78 TRP A CA 1
ATOM 620 C C . TRP A 1 78 ? -10.220 -5.125 0.779 1.00 93.69 78 TRP A C 1
ATOM 622 O O . TRP A 1 78 ? -11.023 -5.099 -0.152 1.00 93.69 78 TRP A O 1
ATOM 632 N N . HIS A 1 79 ? -9.274 -4.194 0.927 1.00 95.00 79 HIS A N 1
ATOM 633 C CA . HIS A 1 79 ? -9.042 -3.163 -0.073 1.00 95.00 79 HIS A CA 1
ATOM 634 C C . HIS A 1 79 ? -8.270 -3.741 -1.253 1.00 95.00 79 HIS A C 1
ATOM 636 O O . HIS A 1 79 ? -7.050 -3.827 -1.252 1.00 95.00 79 HIS A O 1
ATOM 642 N N . CYS A 1 80 ? -9.014 -4.129 -2.277 1.00 93.94 80 CYS A N 1
ATOM 643 C CA . CYS A 1 80 ? -8.501 -4.624 -3.549 1.00 93.94 80 CYS A CA 1
ATOM 644 C C . CYS A 1 80 ? -8.686 -3.598 -4.675 1.00 93.94 80 CYS A C 1
ATOM 646 O O . CYS A 1 80 ? -8.039 -3.702 -5.715 1.00 93.94 80 CYS A O 1
ATOM 648 N N . SER A 1 81 ? -9.525 -2.581 -4.466 1.00 95.31 81 SER A N 1
ATOM 649 C CA . SER A 1 81 ? -9.793 -1.514 -5.425 1.00 95.31 81 SER A CA 1
ATOM 650 C C . SER A 1 81 ? -9.733 -0.127 -4.781 1.00 95.31 81 SER A C 1
ATOM 652 O O . SER A 1 81 ? -10.058 0.076 -3.607 1.00 95.31 81 SER A O 1
ATOM 654 N N . CYS A 1 82 ? -9.336 0.869 -5.568 1.00 93.62 82 CYS A N 1
ATOM 655 C CA . CYS A 1 82 ? -9.360 2.269 -5.176 1.00 93.62 82 CYS A CA 1
ATOM 656 C C . CYS A 1 82 ? -10.805 2.765 -5.046 1.00 93.62 82 CYS A C 1
ATOM 658 O O . CYS A 1 82 ? -11.580 2.654 -5.990 1.00 93.62 82 CYS A O 1
ATOM 660 N N . VAL A 1 83 ? -11.148 3.365 -3.905 1.00 89.31 83 VAL A N 1
ATOM 661 C CA . VAL A 1 83 ? -12.487 3.935 -3.672 1.00 89.31 83 VAL A CA 1
ATOM 662 C C . VAL A 1 83 ? -12.744 5.156 -4.560 1.00 89.31 83 VAL A C 1
ATOM 664 O O . VAL A 1 83 ? -13.860 5.345 -5.027 1.00 89.31 83 VAL A O 1
ATOM 667 N N . GLU A 1 84 ? -11.712 5.966 -4.812 1.00 89.75 84 GLU A N 1
ATOM 668 C CA . GLU A 1 84 ? -11.822 7.193 -5.613 1.00 89.75 84 GLU A CA 1
ATOM 669 C C . GLU A 1 84 ? -11.928 6.889 -7.114 1.00 89.75 84 GLU A C 1
ATOM 671 O O . GLU A 1 84 ? -12.786 7.437 -7.796 1.00 89.75 84 GLU A O 1
ATOM 676 N N . HIS A 1 85 ? -11.077 5.993 -7.622 1.00 91.94 85 HIS A N 1
ATOM 677 C CA . HIS A 1 85 ? -10.915 5.772 -9.065 1.00 91.94 85 HIS A CA 1
ATOM 678 C C . HIS A 1 85 ? -11.569 4.489 -9.584 1.00 91.94 85 HIS A C 1
ATOM 680 O O . HIS A 1 85 ? -11.611 4.287 -10.790 1.00 91.94 85 HIS A O 1
ATOM 686 N N . GLN A 1 86 ? -12.056 3.618 -8.692 1.00 91.44 86 GLN A N 1
ATOM 687 C CA . GLN A 1 86 ? -12.644 2.319 -9.037 1.00 91.44 86 GLN A CA 1
ATOM 688 C C . GLN A 1 86 ? -11.739 1.489 -9.955 1.00 91.44 86 GLN A C 1
ATOM 690 O O . GLN A 1 86 ? -12.158 1.003 -10.993 1.00 91.44 86 GLN A O 1
ATOM 695 N N . LEU A 1 87 ? -10.475 1.338 -9.569 1.00 94.12 87 LEU A N 1
ATOM 696 C CA . LEU A 1 87 ? -9.494 0.497 -10.258 1.00 94.12 87 LEU A CA 1
ATOM 697 C C . LEU A 1 87 ? -8.885 -0.479 -9.267 1.00 94.12 87 LEU A C 1
ATOM 699 O O . LEU A 1 87 ? -8.754 -0.147 -8.086 1.00 94.12 87 LEU A O 1
ATOM 703 N N . SER A 1 88 ? -8.484 -1.654 -9.737 1.00 96.25 88 SER A N 1
ATOM 704 C CA . SER A 1 88 ? -7.715 -2.607 -8.945 1.00 96.25 88 SER A CA 1
ATOM 705 C C . SER A 1 88 ? -6.413 -1.967 -8.473 1.00 96.25 88 SER A C 1
ATOM 707 O O . SER A 1 88 ? -5.686 -1.333 -9.242 1.00 96.25 88 SER A O 1
ATOM 709 N N . LEU A 1 89 ? -6.133 -2.119 -7.182 1.00 95.88 89 LEU A N 1
ATOM 710 C CA . LEU A 1 89 ? -4.858 -1.717 -6.614 1.00 95.88 89 LEU A CA 1
ATOM 711 C C . LEU A 1 89 ? -3.779 -2.695 -7.074 1.00 95.88 89 LEU A C 1
ATOM 713 O O . LEU A 1 89 ? -3.985 -3.906 -7.050 1.00 95.88 89 LEU A O 1
ATOM 717 N N . ILE A 1 90 ? -2.619 -2.164 -7.446 1.00 95.69 90 ILE A N 1
ATOM 718 C CA . ILE A 1 90 ? -1.453 -2.971 -7.808 1.00 95.69 90 ILE A CA 1
ATOM 719 C C . ILE A 1 90 ? -0.437 -2.951 -6.669 1.00 95.69 90 ILE A C 1
ATOM 721 O O . ILE A 1 90 ? -0.253 -1.933 -6.002 1.00 95.69 90 ILE A O 1
ATOM 725 N N . ASP A 1 91 ? 0.232 -4.073 -6.442 1.00 94.62 91 ASP A N 1
ATOM 726 C CA . ASP A 1 91 ? 1.312 -4.237 -5.462 1.00 94.62 91 ASP A CA 1
ATOM 727 C C . ASP A 1 91 ? 2.648 -4.634 -6.102 1.00 94.62 91 ASP A C 1
ATOM 729 O O . ASP A 1 91 ? 3.689 -4.545 -5.450 1.00 94.62 91 ASP A O 1
ATOM 733 N N . HIS A 1 92 ? 2.640 -4.995 -7.387 1.00 95.00 92 HIS A N 1
ATOM 734 C CA . HIS A 1 92 ? 3.819 -5.345 -8.173 1.00 95.00 92 HIS A CA 1
ATOM 735 C C . HIS A 1 92 ? 3.912 -4.480 -9.432 1.00 95.00 92 HIS A C 1
ATOM 737 O O . HIS A 1 92 ? 2.909 -4.018 -9.976 1.00 95.00 92 HIS A O 1
ATOM 743 N N . CYS A 1 93 ? 5.138 -4.249 -9.896 1.00 94.56 93 CYS A N 1
ATOM 744 C CA . CYS A 1 93 ? 5.386 -3.646 -11.197 1.00 94.56 93 CYS A CA 1
ATOM 745 C C . CYS A 1 93 ? 4.951 -4.624 -12.303 1.00 94.56 93 CYS A C 1
ATOM 747 O O . CYS A 1 93 ? 5.426 -5.761 -12.287 1.00 94.56 93 CYS A O 1
ATOM 749 N N . PRO A 1 94 ? 4.119 -4.206 -13.275 1.00 95.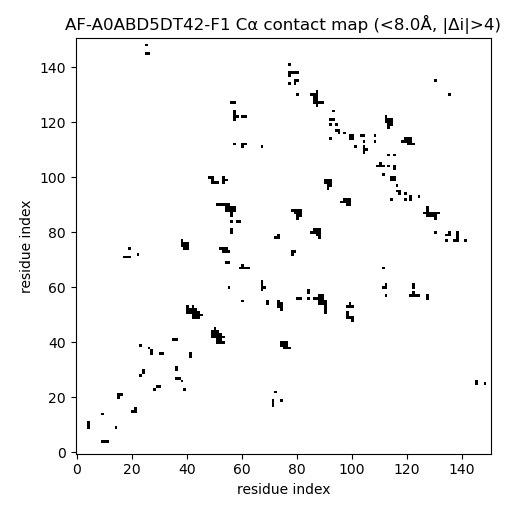62 94 PRO A N 1
ATOM 750 C CA . PRO A 1 94 ? 3.672 -5.098 -14.348 1.00 95.62 94 PRO A CA 1
ATOM 751 C C . PRO A 1 94 ? 4.814 -5.514 -15.291 1.00 95.62 94 PRO A C 1
ATOM 753 O O . PRO A 1 94 ? 4.761 -6.592 -15.866 1.00 95.62 94 PRO A O 1
ATOM 756 N N . GLU A 1 95 ? 5.868 -4.698 -15.406 1.00 96.88 95 GLU A N 1
ATOM 757 C CA . GLU A 1 95 ? 6.998 -4.953 -16.309 1.00 96.88 95 GLU A CA 1
ATOM 758 C C . GLU A 1 95 ? 8.005 -5.963 -15.732 1.00 96.88 95 GLU A C 1
ATOM 760 O O . GLU A 1 95 ? 8.386 -6.925 -16.388 1.00 96.88 95 GLU A O 1
ATOM 765 N N . CYS A 1 96 ? 8.458 -5.756 -14.490 1.00 95.56 96 CYS A N 1
ATOM 766 C CA . CYS A 1 96 ? 9.532 -6.567 -13.892 1.00 95.56 96 CYS A CA 1
ATOM 767 C C . CYS A 1 96 ? 9.076 -7.474 -12.741 1.00 95.56 96 CYS A C 1
ATOM 769 O O . CYS A 1 96 ? 9.892 -8.196 -12.169 1.00 95.56 96 CYS A O 1
ATOM 771 N N . GLY A 1 97 ? 7.803 -7.408 -12.346 1.00 94.81 97 GLY A N 1
ATOM 772 C CA . GLY A 1 97 ? 7.229 -8.229 -11.279 1.00 94.81 97 GLY A CA 1
ATOM 773 C C . GLY A 1 97 ? 7.711 -7.899 -9.863 1.00 94.81 97 GLY A C 1
ATOM 774 O O . GLY A 1 97 ? 7.266 -8.538 -8.914 1.00 94.81 97 GLY A O 1
ATOM 775 N N . VAL A 1 98 ? 8.604 -6.920 -9.670 1.00 93.19 98 VAL A N 1
ATOM 776 C CA . VAL A 1 98 ? 9.058 -6.536 -8.324 1.00 93.19 98 VAL A CA 1
ATOM 777 C C . VAL A 1 98 ? 7.919 -5.887 -7.542 1.00 93.19 98 VAL A C 1
ATOM 779 O O . VAL A 1 98 ? 7.153 -5.094 -8.093 1.00 93.19 98 VAL A O 1
ATOM 782 N N . THR A 1 99 ? 7.825 -6.175 -6.243 1.00 93.94 99 THR A N 1
ATOM 783 C CA . THR A 1 99 ? 6.903 -5.463 -5.351 1.00 93.94 99 THR A CA 1
ATOM 784 C C . THR A 1 99 ? 7.193 -3.966 -5.398 1.00 93.94 99 THR A C 1
ATOM 786 O O . THR A 1 99 ? 8.353 -3.545 -5.381 1.00 93.94 99 THR A O 1
ATOM 789 N N . ILE A 1 100 ? 6.146 -3.151 -5.422 1.00 91.69 100 ILE A N 1
ATOM 790 C CA . ILE A 1 100 ? 6.260 -1.697 -5.436 1.00 91.69 100 ILE A CA 1
ATOM 791 C C . ILE A 1 100 ? 6.909 -1.242 -4.122 1.00 91.69 100 ILE A C 1
ATOM 793 O O . ILE A 1 100 ? 6.479 -1.608 -3.024 1.00 91.69 100 ILE A O 1
ATOM 797 N N . GLN A 1 101 ? 7.967 -0.432 -4.232 1.00 87.75 101 GLN A N 1
ATOM 798 C CA . GLN A 1 101 ? 8.793 0.027 -3.108 1.00 87.75 101 GLN A CA 1
ATOM 799 C C . GLN A 1 101 ? 8.808 1.564 -3.033 1.00 87.75 101 GLN A C 1
ATOM 801 O O . GLN A 1 101 ? 9.815 2.189 -3.353 1.00 87.75 101 GLN A O 1
ATOM 806 N N . PRO A 1 102 ? 7.709 2.200 -2.575 1.00 82.00 102 PRO A N 1
ATOM 807 C CA . PRO A 1 102 ? 7.564 3.661 -2.576 1.00 82.00 102 PRO A CA 1
ATOM 808 C C . PRO A 1 102 ? 8.627 4.381 -1.736 1.00 82.00 102 PRO A C 1
ATOM 810 O O . PRO A 1 102 ? 9.026 5.492 -2.044 1.00 82.00 102 PRO A O 1
ATOM 813 N N . PHE A 1 103 ? 9.115 3.724 -0.683 1.00 81.69 103 PHE A N 1
ATOM 814 C CA . PHE A 1 103 ? 10.152 4.228 0.226 1.00 81.69 103 PHE A CA 1
ATOM 815 C C . PHE A 1 103 ? 11.577 4.137 -0.349 1.00 81.69 103 PHE A C 1
ATOM 817 O O . PHE A 1 103 ? 12.531 4.392 0.372 1.00 81.69 103 PHE A O 1
ATOM 824 N N . LYS A 1 104 ? 11.727 3.671 -1.594 1.00 83.62 104 LYS A N 1
ATOM 825 C CA . LYS A 1 104 ? 12.978 3.738 -2.359 1.00 83.62 104 LYS A CA 1
ATOM 826 C C . LYS A 1 104 ? 12.916 4.776 -3.478 1.00 83.62 104 LYS A C 1
ATOM 828 O O . LYS A 1 104 ? 13.825 4.839 -4.298 1.00 83.62 104 LYS A O 1
ATOM 833 N N . ALA A 1 105 ? 11.819 5.530 -3.572 1.00 78.62 105 ALA A N 1
ATOM 834 C CA . ALA A 1 105 ? 11.651 6.543 -4.607 1.00 78.62 105 ALA A CA 1
ATOM 835 C C . ALA A 1 105 ? 12.555 7.778 -4.385 1.00 78.62 105 ALA A C 1
ATOM 837 O O . ALA A 1 105 ? 12.600 8.658 -5.244 1.00 78.62 105 ALA A O 1
ATOM 838 N N . ASP A 1 106 ? 13.289 7.855 -3.269 1.00 65.12 106 ASP A N 1
ATOM 839 C CA . ASP A 1 106 ? 14.126 8.981 -2.865 1.00 65.12 106 ASP A CA 1
ATOM 840 C C . ASP A 1 106 ? 15.633 8.859 -3.208 1.00 65.12 106 ASP A C 1
ATOM 842 O O . ASP A 1 106 ? 16.247 7.795 -3.173 1.00 65.12 106 ASP A O 1
ATOM 846 N N . MET A 1 107 ? 16.179 10.042 -3.540 1.00 53.53 107 MET A N 1
ATOM 847 C CA . MET A 1 107 ? 17.449 10.468 -4.166 1.00 53.53 107 MET A CA 1
ATOM 848 C C . MET A 1 107 ? 17.593 10.403 -5.700 1.00 53.53 107 MET A C 1
ATOM 850 O O . MET A 1 107 ? 17.998 11.413 -6.266 1.00 53.53 107 MET A O 1
ATOM 854 N N . GLU A 1 108 ? 17.235 9.323 -6.401 1.00 51.16 108 GLU A N 1
ATOM 855 C CA . GLU A 1 108 ? 17.574 9.207 -7.844 1.00 51.16 108 GLU A CA 1
ATOM 856 C C . GLU A 1 108 ? 16.407 9.445 -8.827 1.00 51.16 108 GLU A C 1
ATOM 858 O O . GLU A 1 108 ? 16.639 9.930 -9.931 1.00 51.16 108 GLU A O 1
ATOM 863 N N . HIS A 1 109 ? 15.153 9.147 -8.448 1.00 56.53 109 HIS A N 1
ATOM 864 C CA . HIS A 1 109 ? 14.010 9.129 -9.388 1.00 56.53 109 HIS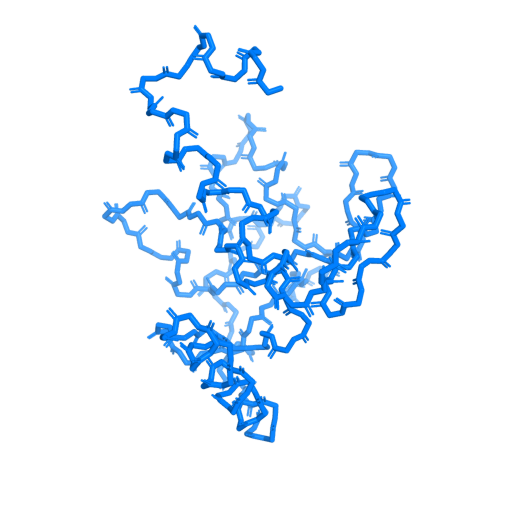 A CA 1
ATOM 865 C C . HIS A 1 109 ? 12.829 10.043 -9.002 1.00 56.53 109 HIS A C 1
ATOM 867 O O . HIS A 1 109 ? 11.955 10.287 -9.832 1.00 56.53 109 HIS A O 1
ATOM 873 N N . GLY A 1 110 ? 12.778 10.553 -7.762 1.00 69.75 110 GLY A N 1
ATOM 874 C CA . GLY A 1 110 ? 11.878 11.627 -7.297 1.00 69.75 110 GLY A CA 1
ATOM 875 C C . GLY A 1 110 ? 10.364 11.378 -7.396 1.00 69.75 110 GLY A C 1
ATOM 876 O O . GLY A 1 110 ? 9.579 12.255 -7.039 1.00 69.75 110 GLY A O 1
ATOM 877 N N . CYS A 1 111 ? 9.926 10.216 -7.888 1.00 83.19 111 CYS A N 1
ATOM 878 C CA . CYS A 1 111 ? 8.543 9.981 -8.279 1.00 83.19 111 CYS A CA 1
ATOM 879 C C . CYS A 1 111 ? 8.063 8.590 -7.849 1.00 83.19 111 CYS A C 1
ATOM 881 O O . CYS A 1 111 ? 8.582 7.569 -8.292 1.00 83.19 111 CYS A O 1
ATOM 883 N N . LEU A 1 112 ? 7.001 8.551 -7.037 1.00 86.44 112 LEU A N 1
ATOM 884 C CA . LEU A 1 112 ? 6.370 7.314 -6.549 1.00 86.44 112 LEU A CA 1
ATOM 885 C C . LEU A 1 112 ? 5.724 6.472 -7.661 1.00 86.44 112 LEU A C 1
ATOM 887 O O . LEU A 1 112 ? 5.367 5.319 -7.428 1.00 86.44 112 LEU A O 1
ATOM 891 N N . ALA A 1 113 ? 5.554 7.052 -8.851 1.00 89.44 113 ALA A N 1
ATOM 892 C CA . ALA A 1 113 ? 5.039 6.361 -10.023 1.00 89.44 113 ALA A CA 1
ATOM 893 C C . ALA A 1 113 ? 6.104 5.568 -10.783 1.00 89.44 113 ALA A C 1
ATOM 895 O O . ALA A 1 113 ? 5.748 4.765 -11.637 1.00 89.44 113 ALA A O 1
ATOM 896 N N . ILE A 1 114 ? 7.389 5.775 -10.498 1.00 89.94 114 ILE A N 1
ATOM 897 C CA . ILE A 1 114 ? 8.469 5.119 -11.229 1.00 89.94 114 ILE A CA 1
ATOM 898 C C . ILE A 1 114 ? 8.932 3.890 -10.455 1.00 89.94 114 ILE A C 1
ATOM 900 O O . ILE A 1 114 ? 9.258 3.956 -9.269 1.00 89.94 114 ILE A O 1
ATOM 904 N N . CYS A 1 115 ? 8.969 2.743 -11.131 1.00 91.06 115 CYS A N 1
ATOM 905 C CA . CYS A 1 115 ? 9.527 1.528 -10.565 1.00 91.06 115 CYS A CA 1
ATOM 906 C C . CYS A 1 115 ? 11.015 1.731 -10.260 1.00 91.06 115 CYS A C 1
ATOM 908 O O . CYS A 1 115 ? 11.824 1.923 -11.163 1.00 91.06 115 CYS A O 1
ATOM 910 N N . THR A 1 116 ? 11.398 1.580 -8.995 1.00 89.00 116 THR A N 1
ATOM 911 C CA . THR A 1 116 ? 12.775 1.772 -8.509 1.00 89.00 116 THR A CA 1
ATOM 912 C C . THR A 1 116 ? 13.753 0.677 -8.953 1.00 89.00 116 THR A C 1
ATOM 914 O O . THR A 1 116 ? 14.895 0.655 -8.506 1.00 89.00 116 THR A O 1
ATOM 917 N N . THR A 1 117 ? 13.301 -0.291 -9.755 1.00 90.62 117 THR A N 1
ATOM 918 C CA . THR A 1 117 ? 14.118 -1.409 -10.253 1.00 90.62 117 THR A CA 1
ATOM 919 C C . THR A 1 117 ? 14.288 -1.365 -11.767 1.00 90.62 117 THR A C 1
ATOM 921 O O . THR A 1 117 ? 15.405 -1.531 -12.236 1.00 90.62 117 THR A O 1
ATOM 924 N N . CYS A 1 118 ? 13.212 -1.141 -12.530 1.00 92.81 118 CYS A N 1
ATOM 925 C CA . CYS A 1 118 ? 13.264 -1.141 -14.000 1.00 92.81 118 CYS A CA 1
ATOM 926 C C . CYS A 1 118 ? 12.934 0.213 -14.649 1.00 92.81 118 CYS A C 1
ATOM 928 O O . CYS A 1 118 ? 13.011 0.329 -15.866 1.00 92.81 118 CYS A O 1
ATOM 930 N N . GLY A 1 119 ? 12.532 1.228 -13.877 1.00 91.06 119 GLY A N 1
ATOM 931 C CA . GLY A 1 119 ? 12.164 2.546 -14.405 1.00 91.06 119 GLY A CA 1
ATOM 932 C C . GLY A 1 119 ? 10.786 2.621 -15.073 1.00 91.06 119 GLY A C 1
ATOM 933 O O . GLY A 1 119 ? 10.394 3.695 -15.522 1.00 91.06 119 GLY A O 1
ATOM 934 N N . PHE A 1 120 ? 10.026 1.521 -15.126 1.00 93.75 120 PHE A N 1
ATOM 935 C CA . PHE A 1 120 ? 8.668 1.528 -15.673 1.00 93.75 120 PHE A CA 1
ATOM 936 C C . PHE A 1 120 ? 7.761 2.517 -14.929 1.00 93.75 120 PHE A C 1
ATOM 938 O O . PHE A 1 120 ? 7.755 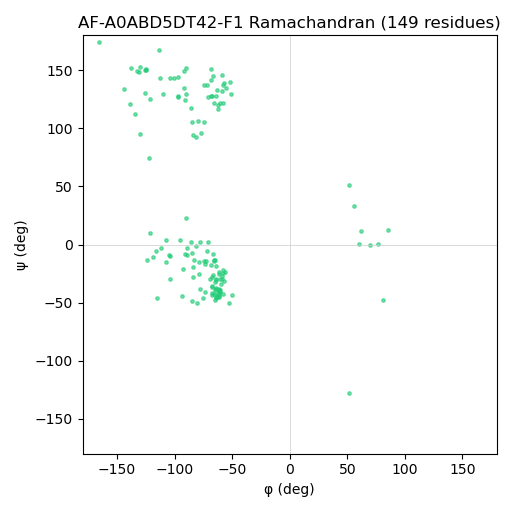2.571 -13.697 1.00 93.75 120 PHE A O 1
ATOM 945 N N . ASP A 1 121 ? 6.956 3.258 -15.686 1.00 92.56 121 ASP A N 1
ATOM 946 C CA . ASP A 1 121 ? 5.960 4.181 -15.153 1.00 92.56 121 ASP A CA 1
ATOM 947 C C . ASP A 1 121 ? 4.653 3.448 -14.828 1.00 92.56 121 ASP A C 1
ATOM 949 O O . ASP A 1 121 ? 3.862 3.123 -15.715 1.00 92.56 121 ASP A O 1
ATOM 953 N N . LEU A 1 122 ? 4.401 3.236 -13.536 1.00 93.06 122 LEU A N 1
ATOM 954 C CA . LEU A 1 122 ? 3.227 2.548 -12.999 1.00 93.06 122 LEU A CA 1
ATOM 955 C C . LEU A 1 122 ? 1.900 3.172 -13.459 1.00 93.06 122 LEU A C 1
ATOM 957 O O . LEU A 1 122 ? 0.892 2.472 -13.506 1.00 93.06 122 LEU A O 1
ATOM 961 N N . ARG A 1 123 ? 1.881 4.455 -13.854 1.00 92.31 123 ARG A N 1
ATOM 962 C CA . ARG A 1 123 ? 0.683 5.138 -14.387 1.00 92.31 123 ARG A CA 1
ATOM 963 C C . ARG A 1 123 ? 0.214 4.564 -15.727 1.00 92.31 123 ARG A C 1
ATOM 965 O O . ARG A 1 123 ? -0.894 4.874 -16.154 1.00 92.31 123 ARG A O 1
ATOM 972 N N . ARG A 1 124 ? 1.052 3.757 -16.386 1.00 94.50 124 ARG A N 1
ATOM 973 C CA . ARG A 1 124 ? 0.777 3.076 -17.660 1.00 94.50 124 ARG A CA 1
ATOM 974 C C . ARG A 1 124 ? 0.267 1.641 -17.487 1.00 94.50 124 ARG A C 1
ATOM 976 O O . ARG A 1 124 ? 0.120 0.938 -18.479 1.00 94.50 124 ARG A O 1
ATOM 983 N N . CYS A 1 125 ? 0.046 1.186 -16.252 1.00 95.25 125 CYS A N 1
ATOM 984 C CA . CYS A 1 125 ? -0.490 -0.146 -15.977 1.00 95.25 125 CYS A CA 1
ATOM 985 C C . CYS A 1 125 ? -1.991 -0.201 -16.301 1.00 95.25 125 CYS A C 1
ATOM 987 O O . CYS A 1 125 ? -2.839 0.307 -15.559 1.00 95.25 125 CYS A O 1
ATOM 989 N N . GLU A 1 126 ? -2.306 -0.845 -17.418 1.00 92.25 126 GLU A N 1
ATOM 990 C CA . GLU A 1 126 ? -3.666 -1.028 -17.923 1.00 92.25 126 GLU A CA 1
ATOM 991 C C . GLU A 1 126 ? -4.409 -2.147 -17.180 1.00 92.25 126 GLU A C 1
ATOM 993 O O . GLU A 1 126 ? -5.632 -2.112 -17.059 1.00 92.25 126 GLU A O 1
ATOM 998 N N . GLU A 1 127 ? -3.680 -3.105 -16.603 1.00 90.69 127 GLU A N 1
ATOM 999 C CA . GLU A 1 127 ? -4.228 -4.234 -15.850 1.00 90.69 127 GLU A CA 1
ATOM 1000 C C . GLU A 1 127 ? -5.013 -3.788 -14.613 1.00 90.69 127 GLU A C 1
ATOM 1002 O O . GLU A 1 127 ? -5.923 -4.490 -14.174 1.00 90.69 127 GLU A O 1
ATOM 1007 N N . SER A 1 128 ? -4.723 -2.594 -14.090 1.00 92.19 128 SER A N 1
ATOM 1008 C CA . SER A 1 128 ? -5.480 -1.967 -13.000 1.00 92.19 128 SER A CA 1
ATOM 1009 C C . SER A 1 128 ? -6.968 -1.767 -13.333 1.00 92.19 128 SER A C 1
ATOM 1011 O O . SER A 1 128 ? -7.800 -1.706 -12.429 1.00 92.19 128 SER A O 1
ATOM 1013 N N . LYS A 1 129 ? -7.341 -1.730 -14.620 1.00 91.69 129 LYS A N 1
ATOM 1014 C CA . LYS A 1 129 ? -8.738 -1.641 -15.080 1.00 91.69 129 LYS A CA 1
ATOM 1015 C C . LYS A 1 129 ? -9.510 -2.949 -14.905 1.00 91.69 129 LYS A C 1
ATOM 1017 O O . LYS A 1 129 ? -10.740 -2.940 -14.916 1.00 91.69 129 LYS A O 1
ATOM 1022 N N . ASN A 1 130 ? -8.815 -4.069 -14.708 1.00 91.50 130 ASN A N 1
ATOM 1023 C CA . ASN A 1 130 ? -9.436 -5.371 -14.503 1.00 91.50 130 ASN A CA 1
ATOM 1024 C C . ASN A 1 130 ? -9.881 -5.513 -13.046 1.00 91.50 130 ASN A C 1
ATOM 1026 O O . ASN A 1 130 ? -9.113 -5.924 -12.173 1.00 91.50 130 ASN A O 1
ATOM 1030 N N . ILE A 1 131 ? -11.134 -5.159 -12.778 1.00 92.25 131 ILE A N 1
ATOM 1031 C CA . ILE A 1 131 ? -11.725 -5.238 -11.442 1.00 92.25 131 ILE A CA 1
ATOM 1032 C C . ILE A 1 131 ? -12.374 -6.602 -11.240 1.00 92.25 131 ILE A C 1
ATOM 1034 O O . ILE A 1 131 ? -13.227 -7.032 -12.018 1.00 92.25 131 ILE A O 1
ATOM 1038 N N . ASN A 1 132 ? -12.045 -7.253 -10.128 1.00 92.94 132 ASN A N 1
ATOM 1039 C CA . ASN A 1 132 ? -12.825 -8.388 -9.658 1.00 92.94 132 ASN A CA 1
ATOM 1040 C C . ASN A 1 132 ? -14.088 -7.881 -8.944 1.00 92.94 132 ASN A C 1
ATOM 1042 O O . ASN A 1 132 ? -14.022 -7.400 -7.812 1.00 92.94 132 ASN A O 1
ATOM 1046 N N . LEU A 1 133 ? -15.249 -8.014 -9.592 1.00 93.12 133 LEU A N 1
ATOM 1047 C CA . LEU A 1 133 ? -16.524 -7.521 -9.058 1.00 93.12 133 LEU A CA 1
ATOM 1048 C C . LEU A 1 133 ? -16.908 -8.150 -7.713 1.00 93.12 133 LEU A C 1
ATOM 1050 O O . LEU A 1 133 ? -17.483 -7.473 -6.865 1.00 93.12 133 LEU A O 1
ATOM 1054 N N . ASN A 1 134 ? -16.572 -9.420 -7.477 1.00 95.38 134 ASN A N 1
ATOM 1055 C CA . ASN A 1 134 ? -16.848 -10.066 -6.192 1.00 95.38 134 ASN A CA 1
ATOM 1056 C C . ASN A 1 134 ? -16.002 -9.449 -5.075 1.00 95.38 134 ASN A C 1
ATOM 1058 O O . ASN A 1 134 ? -16.518 -9.183 -3.989 1.00 95.38 134 ASN A O 1
ATOM 1062 N N . ALA A 1 135 ? -14.728 -9.178 -5.359 1.00 94.25 135 ALA A N 1
ATOM 1063 C CA . ALA A 1 135 ? -13.825 -8.533 -4.416 1.00 94.25 135 ALA A CA 1
ATOM 1064 C C . ALA A 1 135 ? -14.261 -7.083 -4.131 1.00 94.25 135 ALA A C 1
ATOM 1066 O O . ALA A 1 135 ? -14.352 -6.693 -2.969 1.00 94.25 135 ALA A O 1
ATOM 1067 N N . LEU A 1 136 ? -14.657 -6.327 -5.163 1.00 94.38 136 LEU A N 1
ATOM 1068 C CA . LEU A 1 136 ? -15.205 -4.976 -5.005 1.00 94.38 136 LEU A CA 1
ATOM 1069 C C . LEU A 1 136 ? -16.499 -4.972 -4.173 1.00 94.38 136 LEU A C 1
ATOM 1071 O O . LEU A 1 136 ? -16.660 -4.156 -3.267 1.00 94.38 136 LEU A O 1
ATOM 1075 N N . ASN A 1 137 ? -17.417 -5.904 -4.438 1.00 95.19 137 ASN A N 1
ATOM 1076 C CA . ASN A 1 137 ? -18.651 -6.043 -3.664 1.00 95.19 137 ASN A CA 1
ATOM 1077 C C . ASN A 1 137 ? -18.369 -6.364 -2.193 1.00 95.19 137 ASN A C 1
ATOM 1079 O O . ASN A 1 137 ? -19.038 -5.830 -1.306 1.00 95.19 137 ASN A O 1
ATOM 1083 N N . PHE A 1 138 ? -17.380 -7.218 -1.925 1.00 95.56 138 PHE A N 1
ATOM 1084 C CA . PHE A 1 138 ? -16.944 -7.513 -0.565 1.00 95.56 138 PHE A CA 1
ATOM 1085 C C . PHE A 1 138 ? -16.334 -6.282 0.112 1.00 95.56 138 PHE A C 1
ATOM 1087 O O . PHE A 1 138 ? -16.757 -5.938 1.214 1.00 95.56 138 PHE A O 1
ATOM 1094 N N . GLN A 1 139 ? -15.421 -5.578 -0.567 1.00 95.62 139 GLN A N 1
ATOM 1095 C CA . GLN A 1 139 ? -14.827 -4.330 -0.087 1.00 95.62 139 GLN A CA 1
ATOM 1096 C C . GLN A 1 139 ? -15.911 -3.322 0.308 1.00 95.62 139 GLN A C 1
ATOM 1098 O O . GLN A 1 139 ? -15.897 -2.810 1.422 1.00 95.62 139 GLN A O 1
ATOM 1103 N N . ASN A 1 140 ? -16.891 -3.080 -0.566 1.00 94.12 140 ASN A N 1
ATOM 1104 C CA . ASN A 1 140 ? -17.966 -2.121 -0.310 1.00 94.12 140 ASN A CA 1
ATOM 1105 C C . ASN A 1 140 ? -18.798 -2.489 0.925 1.00 94.12 140 ASN A C 1
ATOM 1107 O O . ASN A 1 140 ? -19.128 -1.616 1.727 1.00 94.12 140 ASN A O 1
ATOM 1111 N N . LYS A 1 141 ? -19.112 -3.776 1.111 1.00 94.69 141 LYS A N 1
ATOM 1112 C CA . LYS A 1 141 ? -19.832 -4.255 2.300 1.00 94.69 141 LYS A CA 1
ATOM 1113 C C . LYS A 1 141 ? -18.990 -4.121 3.570 1.00 94.69 141 LYS A C 1
ATOM 1115 O O . LYS A 1 141 ? -19.504 -3.665 4.588 1.00 94.69 141 LYS A O 1
ATOM 1120 N N . ALA A 1 142 ? -17.710 -4.485 3.518 1.00 93.25 142 ALA A N 1
ATOM 1121 C CA . ALA A 1 142 ? -16.799 -4.358 4.654 1.00 93.25 142 ALA A CA 1
ATOM 1122 C C . ALA A 1 142 ? -16.641 -2.889 5.086 1.00 93.25 142 ALA A C 1
ATOM 1124 O O . ALA A 1 142 ? -16.751 -2.576 6.272 1.00 93.25 142 ALA A O 1
ATOM 1125 N N . GLU A 1 143 ? -16.503 -1.977 4.123 1.00 91.56 143 GLU A N 1
ATOM 1126 C CA . GLU A 1 143 ? -16.435 -0.535 4.370 1.00 91.56 143 GLU A CA 1
ATOM 1127 C C . GLU A 1 143 ? -17.728 0.024 4.978 1.00 91.56 143 GLU A C 1
ATOM 1129 O O . GLU A 1 143 ? -17.677 0.880 5.860 1.00 91.56 143 GLU A O 1
ATOM 1134 N N . GLN A 1 144 ? -18.900 -0.459 4.549 1.00 91.75 144 GLN A N 1
ATOM 1135 C CA . GLN A 1 144 ? -20.178 -0.075 5.159 1.00 91.75 144 GLN A CA 1
ATOM 1136 C C . GLN A 1 144 ? -20.245 -0.483 6.634 1.00 91.75 144 GLN A C 1
ATOM 1138 O O . GLN A 1 144 ? -20.625 0.335 7.469 1.00 91.75 144 GLN A O 1
ATOM 1143 N N . VAL A 1 145 ? -19.827 -1.708 6.967 1.00 90.75 145 VAL A N 1
ATOM 1144 C CA . VAL A 1 145 ? -19.783 -2.189 8.358 1.00 90.75 145 VAL A CA 1
ATOM 1145 C C . VAL A 1 145 ? -18.806 -1.364 9.194 1.00 90.75 145 VAL A C 1
ATOM 1147 O O . VAL A 1 145 ? -19.130 -0.992 10.322 1.00 90.75 145 VAL A O 1
ATOM 1150 N N . LEU A 1 146 ? -17.628 -1.042 8.649 1.00 87.81 146 LEU A N 1
ATOM 1151 C CA . LEU A 1 146 ? -16.643 -0.220 9.351 1.00 87.81 146 LEU A CA 1
ATOM 1152 C C . LEU A 1 146 ? -17.191 1.188 9.626 1.00 87.81 146 LEU A C 1
ATOM 1154 O O . LEU A 1 146 ? -17.111 1.657 10.755 1.00 87.81 146 LEU A O 1
ATOM 1158 N N . LYS A 1 147 ? -17.834 1.826 8.638 1.00 85.94 147 LYS A N 1
ATOM 1159 C CA . LYS A 1 147 ? -18.465 3.149 8.798 1.00 85.94 147 LYS A CA 1
ATOM 1160 C C . LYS A 1 147 ? -19.620 3.148 9.801 1.00 85.94 147 LYS A C 1
ATOM 1162 O O . LYS A 1 147 ? -19.765 4.113 10.539 1.00 85.94 147 LYS A O 1
ATOM 1167 N N . GLN A 1 148 ? -20.421 2.084 9.851 1.00 81.44 148 GLN A N 1
ATOM 1168 C CA . GLN A 1 148 ? -21.530 1.961 10.806 1.00 81.44 148 GLN A CA 1
ATOM 1169 C C . GLN A 1 148 ? -21.059 1.799 12.254 1.00 81.44 148 GLN A C 1
ATOM 1171 O O . GLN A 1 148 ? -21.751 2.242 13.159 1.00 81.44 148 GLN A O 1
ATOM 1176 N N . LYS A 1 149 ? -19.882 1.206 12.487 1.00 65.12 149 LYS A N 1
ATOM 1177 C CA . LYS A 1 149 ? -19.262 1.145 13.823 1.00 65.12 149 LYS A CA 1
ATOM 1178 C C . LYS A 1 149 ? -18.653 2.477 14.283 1.00 65.12 149 LYS A C 1
ATOM 1180 O O . LYS A 1 149 ? -18.306 2.599 15.452 1.00 65.12 149 LYS A O 1
ATOM 1185 N N . ILE A 1 150 ? -18.485 3.433 13.366 1.00 56.12 150 ILE A N 1
ATOM 1186 C CA . ILE A 1 150 ? -18.002 4.798 13.639 1.00 56.12 150 ILE A CA 1
ATOM 1187 C C . ILE A 1 150 ? -19.181 5.745 13.973 1.00 56.12 150 ILE A C 1
ATOM 1189 O O . ILE A 1 150 ? -18.943 6.875 14.396 1.00 56.12 150 ILE A O 1
ATOM 1193 N N . GLY A 1 151 ? -20.431 5.295 13.789 1.00 42.25 151 GLY A N 1
ATOM 1194 C CA . GLY A 1 151 ? -21.659 6.050 14.075 1.00 42.25 151 GLY A CA 1
ATOM 1195 C C . GLY A 1 151 ? -22.210 5.845 15.479 1.00 42.25 151 GLY A C 1
ATOM 1196 O O . GLY A 1 151 ? -22.039 4.734 16.027 1.00 42.25 151 GLY A O 1
#

Nearest PDB structures (foldseek):
  8bd5-assembly1_Q  TM=6.849E-01  e=3.956E-03  Scytonema hofmannii
  9gs9-assembly1_J  TM=6.936E-01  e=1.015E-02  Pseudoalteromonas agarivorans S816
  8fcu-assembly1_P  TM=6.125E-01  e=1.576E-02  Nostoc sp. 'Peltigera membranacea cyanobiont' 210A
  7n6i-assembly1_B  TM=5.083E-01  e=4.306E-02  Scytonema hofmannii
  6uvn-assembly1_I  TM=5.043E-01  e=9.745E-02  Vibrio cholerae

Radius of gyration: 16.32 Å; Cα contacts (8 Å, |Δi|>4): 192; chains: 1; bounding box: 39×32×40 Å